Protein AF-A0A8T6F695-F1 (afdb_monomer_lite)

pLDDT: mean 92.46, std 3.46, range [80.75, 97.06]

Foldseek 3Di:
DDWDAWDQGFIWDDDPVFFTFGLVVLCVPPDDPGNVRVVVVCVVCVVVSVVSRVVSNVPDPHGTPVVIGD

Structure (mmCIF, N/CA/C/O backbone):
data_AF-A0A8T6F695-F1
#
_entry.id   AF-A0A8T6F695-F1
#
loop_
_atom_site.group_PDB
_atom_site.id
_atom_site.type_symbol
_atom_site.label_atom_id
_atom_site.label_alt_id
_atom_site.label_comp_id
_atom_site.label_asym_id
_atom_site.label_entity_id
_atom_site.label_seq_id
_atom_site.pdbx_PDB_ins_code
_atom_site.Cartn_x
_atom_site.Cartn_y
_atom_site.Cartn_z
_atom_site.occupancy
_atom_site.B_iso_or_equiv
_atom_site.auth_seq_id
_atom_site.auth_comp_id
_atom_site.auth_asym_id
_atom_site.auth_atom_id
_atom_site.pdbx_PDB_model_num
ATOM 1 N N . MET A 1 1 ? -0.574 -5.629 9.289 1.00 88.06 1 MET A N 1
ATOM 2 C CA . MET A 1 1 ? -0.503 -4.970 7.971 1.00 88.06 1 MET A CA 1
ATOM 3 C C . MET A 1 1 ? 0.917 -4.469 7.775 1.00 88.06 1 MET A C 1
ATOM 5 O O . MET A 1 1 ? 1.459 -3.909 8.720 1.00 88.06 1 MET A O 1
ATOM 9 N N . LYS A 1 2 ? 1.5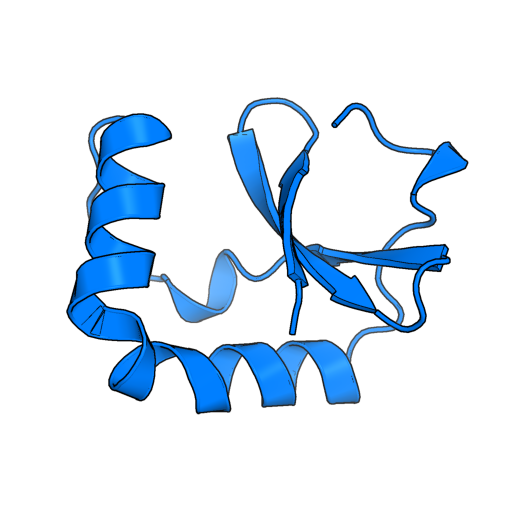34 -4.712 6.616 1.00 93.56 2 LYS A N 1
ATOM 10 C CA . LYS A 1 2 ? 2.839 -4.135 6.254 1.00 93.56 2 LYS A CA 1
ATOM 11 C C . LYS A 1 2 ? 2.590 -3.120 5.136 1.00 93.56 2 LYS A C 1
ATOM 13 O O . LYS A 1 2 ? 1.860 -3.444 4.206 1.00 93.56 2 LYS A O 1
ATOM 18 N N . ILE A 1 3 ? 3.151 -1.921 5.247 1.00 93.81 3 ILE A N 1
ATOM 19 C CA . ILE A 1 3 ? 2.964 -0.824 4.286 1.00 93.81 3 ILE A CA 1
ATOM 20 C C . ILE A 1 3 ? 4.318 -0.525 3.651 1.00 93.81 3 ILE A C 1
ATOM 22 O O . ILE A 1 3 ? 5.333 -0.530 4.349 1.00 93.81 3 ILE A O 1
ATOM 26 N N . GLY A 1 4 ? 4.337 -0.279 2.347 1.00 93.75 4 GLY A N 1
ATOM 27 C CA . GLY A 1 4 ? 5.546 0.060 1.611 1.00 93.75 4 GLY A CA 1
ATOM 28 C C . GLY A 1 4 ? 5.241 0.924 0.400 1.00 93.75 4 GLY A C 1
ATOM 29 O O . GLY A 1 4 ? 4.096 1.017 -0.035 1.00 93.75 4 GLY A O 1
ATOM 30 N N . PHE A 1 5 ? 6.278 1.559 -0.132 1.00 95.06 5 PHE A N 1
ATOM 31 C CA . PHE A 1 5 ? 6.203 2.173 -1.449 1.00 95.06 5 PHE A CA 1
ATOM 32 C C . PHE A 1 5 ? 6.646 1.170 -2.510 1.00 95.06 5 PHE A C 1
ATOM 34 O O . PHE A 1 5 ? 7.430 0.270 -2.223 1.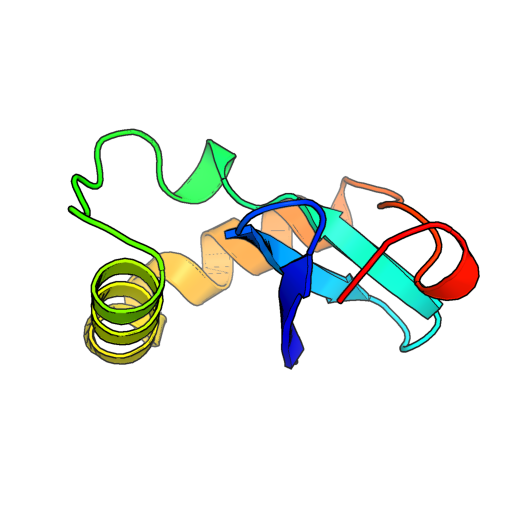00 95.06 5 PHE A O 1
ATOM 41 N N . PHE A 1 6 ? 6.130 1.324 -3.722 1.00 95.31 6 PHE A N 1
ATOM 42 C CA . PHE A 1 6 ? 6.585 0.593 -4.895 1.00 95.31 6 PHE A CA 1
ATOM 43 C C . PHE A 1 6 ? 6.426 1.460 -6.149 1.00 95.31 6 PHE A C 1
ATOM 45 O O . PHE A 1 6 ? 5.740 2.476 -6.105 1.00 95.31 6 PHE A O 1
ATOM 52 N N . ASN A 1 7 ? 7.089 1.084 -7.247 1.00 93.12 7 ASN A N 1
ATOM 53 C CA . ASN A 1 7 ? 6.972 1.690 -8.581 1.00 93.12 7 ASN A CA 1
ATOM 54 C C . ASN A 1 7 ? 6.866 3.228 -8.562 1.00 93.12 7 ASN A C 1
ATOM 56 O O . ASN A 1 7 ? 5.835 3.789 -8.911 1.00 93.12 7 ASN A O 1
ATOM 60 N N . ASP A 1 8 ? 7.948 3.901 -8.159 1.00 88.69 8 ASP A N 1
ATOM 61 C CA . ASP A 1 8 ? 8.026 5.372 -8.136 1.00 88.69 8 ASP A CA 1
ATOM 62 C C . ASP A 1 8 ? 7.078 6.039 -7.116 1.00 88.69 8 ASP A C 1
ATOM 64 O O . ASP A 1 8 ? 6.451 7.057 -7.397 1.00 88.69 8 ASP A O 1
ATOM 68 N N . TRP A 1 9 ? 7.081 5.517 -5.881 1.00 89.44 9 TRP A N 1
ATOM 69 C CA . TRP A 1 9 ? 6.401 6.077 -4.699 1.00 89.44 9 TRP A CA 1
ATOM 70 C C . TRP A 1 9 ? 4.887 5.850 -4.613 1.00 89.44 9 TRP A C 1
ATOM 72 O O . TRP A 1 9 ? 4.217 6.519 -3.822 1.00 89.44 9 TRP A O 1
ATOM 82 N N . THR A 1 10 ? 4.348 4.868 -5.333 1.00 92.12 10 THR A N 1
ATOM 83 C CA . THR A 1 10 ? 2.982 4.382 -5.104 1.00 92.12 10 THR A CA 1
ATOM 84 C C . THR A 1 10 ? 2.895 3.717 -3.739 1.00 92.12 10 THR A C 1
ATOM 86 O O . THR A 1 10 ? 3.713 2.857 -3.406 1.00 92.12 10 THR A O 1
ATOM 89 N N . LEU A 1 11 ? 1.927 4.127 -2.919 1.00 94.50 11 LEU A N 1
ATOM 90 C CA . LEU A 1 11 ? 1.735 3.542 -1.598 1.00 94.50 11 LEU A CA 1
ATOM 91 C C . LEU A 1 11 ? 0.967 2.230 -1.726 1.00 94.50 11 LEU A C 1
ATOM 93 O O . LEU A 1 11 ? -0.102 2.180 -2.328 1.00 94.50 11 LEU A O 1
ATOM 97 N N . GLY A 1 12 ? 1.485 1.180 -1.101 1.00 95.38 12 GLY A N 1
ATOM 98 C CA . GLY A 1 12 ? 0.832 -0.112 -1.095 1.00 95.38 12 GLY A CA 1
ATOM 99 C C . GLY A 1 12 ? 0.890 -0.836 0.237 1.00 95.38 12 GLY A C 1
ATOM 100 O O . GLY A 1 12 ? 1.706 -0.554 1.119 1.00 95.38 12 GLY A O 1
ATOM 101 N N . VAL A 1 13 ? 0.005 -1.815 0.366 1.00 96.50 13 VAL A N 1
ATOM 102 C CA . VAL A 1 13 ? -0.068 -2.722 1.506 1.00 96.50 13 VAL A CA 1
ATOM 103 C C . VAL A 1 13 ? 0.306 -4.125 1.060 1.00 96.50 13 VAL A C 1
ATOM 105 O O . VAL A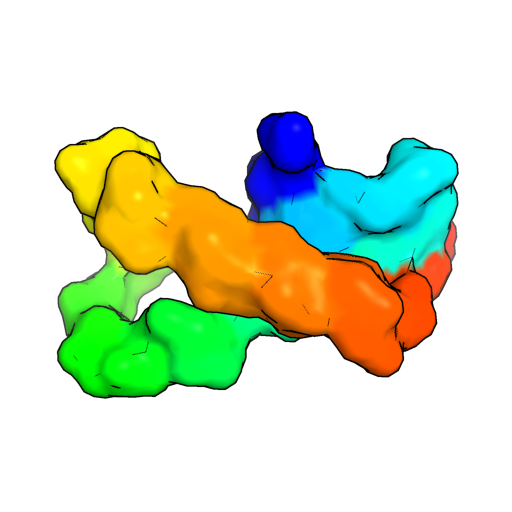 1 13 ? -0.242 -4.656 0.097 1.00 96.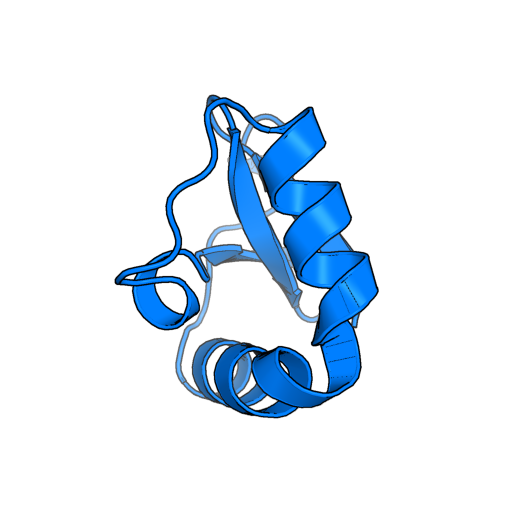50 13 VAL A O 1
ATOM 108 N N . VAL A 1 14 ? 1.237 -4.752 1.773 1.00 95.88 14 VAL A N 1
ATOM 109 C CA . VAL A 1 14 ? 1.652 -6.125 1.483 1.00 95.88 14 VAL A CA 1
ATOM 110 C C . VAL A 1 14 ? 0.593 -7.104 1.983 1.00 95.88 14 VAL A C 1
ATOM 112 O O . VAL A 1 14 ? 0.268 -7.145 3.175 1.00 95.88 14 VAL A O 1
ATOM 115 N N . LYS A 1 15 ? 0.109 -7.933 1.061 1.00 93.25 15 LYS A N 1
ATOM 116 C CA . LYS A 1 15 ? -0.859 -9.007 1.262 1.00 93.25 15 LYS A CA 1
ATOM 117 C C . LYS A 1 15 ? -0.150 -10.358 1.197 1.00 93.25 15 LYS A C 1
ATOM 119 O O . LYS A 1 15 ? 0.561 -10.658 0.236 1.00 93.25 15 LYS A O 1
ATOM 124 N N . ASN A 1 16 ? -0.356 -11.179 2.230 1.00 91.88 16 ASN A N 1
ATOM 125 C CA . ASN A 1 16 ? 0.162 -12.552 2.332 1.00 91.88 16 ASN A CA 1
ATOM 126 C C . ASN A 1 16 ? 1.667 -12.692 2.032 1.00 91.88 16 ASN A C 1
ATOM 128 O O . ASN A 1 16 ? 2.083 -13.716 1.499 1.00 91.88 16 ASN A O 1
ATOM 132 N N . ASP A 1 17 ? 2.466 -11.654 2.297 1.00 92.12 17 ASP A N 1
ATOM 133 C CA . ASP A 1 17 ? 3.914 -11.601 2.034 1.00 92.12 17 ASP A CA 1
ATOM 134 C C . ASP A 1 17 ? 4.347 -11.926 0.591 1.00 92.12 17 ASP A C 1
ATOM 136 O O . ASP A 1 17 ? 5.520 -12.178 0.329 1.00 92.12 17 ASP A O 1
ATOM 140 N N . THR A 1 18 ? 3.413 -11.890 -0.360 1.00 94.62 18 THR A N 1
ATOM 141 C CA . THR A 1 18 ? 3.638 -12.283 -1.761 1.00 94.62 18 THR A CA 1
ATOM 142 C C . THR A 1 18 ? 3.209 -11.205 -2.742 1.00 94.62 18 THR A C 1
ATOM 144 O O . THR A 1 18 ? 3.789 -11.108 -3.821 1.00 94.62 18 THR A O 1
ATOM 147 N N . HIS A 1 19 ? 2.228 -10.381 -2.370 1.00 96.50 19 HIS A N 1
ATOM 148 C CA . HIS A 1 19 ? 1.648 -9.349 -3.224 1.00 96.50 19 HIS A CA 1
ATOM 149 C C . HIS A 1 19 ? 1.638 -8.002 -2.507 1.00 96.50 19 HIS A C 1
ATOM 151 O O . HIS A 1 19 ? 1.622 -7.944 -1.279 1.00 96.50 19 HIS A O 1
ATOM 157 N N . ILE A 1 20 ? 1.624 -6.918 -3.273 1.00 97.06 20 ILE A N 1
ATOM 158 C CA . ILE A 1 20 ? 1.372 -5.564 -2.790 1.00 97.06 20 ILE A CA 1
ATOM 159 C C . ILE A 1 20 ? 0.117 -5.019 -3.468 1.00 97.06 20 ILE A C 1
ATOM 161 O O . ILE A 1 20 ? -0.068 -5.160 -4.673 1.00 97.06 20 ILE A O 1
ATOM 165 N N . VAL A 1 21 ? -0.776 -4.445 -2.675 1.00 96.94 21 VAL A N 1
ATOM 166 C CA . VAL A 1 21 ? -2.027 -3.840 -3.132 1.00 96.94 21 VAL A CA 1
ATOM 167 C C . VAL A 1 21 ? -1.836 -2.334 -3.136 1.00 96.94 21 VAL A C 1
ATOM 169 O O . VAL A 1 21 ? -1.451 -1.784 -2.107 1.00 96.94 21 VAL A O 1
ATOM 172 N N . ASP A 1 22 ? -2.095 -1.684 -4.269 1.00 95.50 22 ASP A N 1
ATOM 173 C CA . ASP A 1 22 ? -2.153 -0.224 -4.361 1.00 95.50 22 ASP A CA 1
ATOM 174 C C . ASP A 1 22 ? -3.301 0.302 -3.488 1.00 95.50 22 ASP A C 1
ATOM 176 O O . ASP A 1 22 ? -4.439 -0.156 -3.611 1.00 95.50 22 ASP A O 1
ATOM 180 N N . VAL A 1 23 ? -2.992 1.230 -2.581 1.00 94.38 23 VAL A N 1
ATOM 181 C CA . VAL A 1 23 ? -3.975 1.854 -1.685 1.00 94.38 23 VAL A CA 1
ATOM 182 C C . VAL A 1 23 ? -4.096 3.362 -1.891 1.00 94.38 23 VAL A C 1
ATOM 184 O O . VAL A 1 23 ? -4.680 4.048 -1.052 1.00 94.38 23 VAL A O 1
ATOM 187 N N . SER A 1 24 ? -3.577 3.896 -2.998 1.00 90.81 24 SER A N 1
ATOM 188 C CA . SER A 1 24 ? -3.674 5.319 -3.331 1.00 90.81 24 SER A CA 1
ATOM 189 C C . SER A 1 24 ? -5.122 5.816 -3.403 1.00 90.81 24 SER A C 1
ATOM 191 O O . SER A 1 24 ? -5.378 6.952 -3.013 1.00 90.81 24 SER A O 1
ATOM 193 N N . GLU A 1 25 ? -6.075 4.965 -3.795 1.00 90.00 25 GLU A N 1
ATOM 194 C CA . GLU A 1 25 ? -7.513 5.286 -3.797 1.00 90.00 25 GLU A CA 1
ATOM 195 C C . GLU A 1 25 ? -8.032 5.653 -2.395 1.00 90.00 25 GLU A C 1
ATOM 197 O O . GLU A 1 25 ? -8.792 6.602 -2.224 1.00 90.00 25 GLU A O 1
ATOM 202 N N . ALA A 1 26 ? -7.565 4.965 -1.348 1.00 90.25 26 ALA A N 1
ATOM 203 C CA . ALA A 1 26 ? -7.970 5.257 0.028 1.00 90.25 26 ALA A CA 1
ATOM 204 C C . ALA A 1 26 ? -7.378 6.568 0.579 1.00 90.25 26 ALA A C 1
ATOM 206 O O . ALA A 1 26 ? -7.728 6.980 1.685 1.00 90.25 26 ALA A O 1
ATOM 207 N N . LEU A 1 27 ? -6.481 7.213 -0.172 1.00 87.25 27 LEU A N 1
ATOM 208 C CA . LEU A 1 27 ? -5.869 8.498 0.156 1.00 87.25 27 LEU A CA 1
ATOM 209 C C . LEU A 1 27 ? -6.308 9.615 -0.799 1.00 87.25 27 LEU A C 1
ATOM 211 O O . LEU A 1 27 ? -5.701 10.688 -0.796 1.00 87.25 27 LEU A O 1
ATOM 215 N N . GLU A 1 28 ? -7.353 9.405 -1.606 1.00 84.81 28 GLU A N 1
ATOM 216 C CA . GLU A 1 28 ? -7.916 10.472 -2.433 1.00 84.81 28 GLU A CA 1
ATOM 217 C C . GLU A 1 28 ? -8.276 11.703 -1.580 1.00 84.81 28 GLU A C 1
ATOM 219 O O . GLU A 1 28 ? -8.952 11.617 -0.556 1.00 84.81 28 GLU A O 1
ATOM 224 N N . GLY A 1 29 ? -7.777 12.872 -1.993 1.00 82.75 29 GLY A N 1
ATOM 225 C CA . GLY A 1 29 ? -7.934 14.136 -1.262 1.00 82.75 29 GLY A CA 1
ATOM 226 C C . GLY A 1 29 ? -6.852 14.423 -0.213 1.00 82.75 29 GLY A C 1
ATOM 227 O O . GLY A 1 29 ? -6.791 15.542 0.297 1.00 82.75 29 GLY A O 1
ATOM 228 N N . VAL A 1 30 ? -5.957 13.473 0.082 1.00 84.38 30 VAL A N 1
ATOM 229 C CA . VAL A 1 30 ? -4.761 13.730 0.893 1.00 84.38 30 VAL A CA 1
ATOM 230 C C . VAL A 1 30 ? -3.682 14.351 0.009 1.00 84.38 30 VAL A C 1
ATOM 232 O O . VAL A 1 30 ? -3.187 13.738 -0.936 1.00 84.38 30 VAL A O 1
ATOM 235 N N . HIS A 1 31 ? -3.285 15.578 0.332 1.00 80.75 31 HIS A N 1
ATOM 236 C CA . HIS A 1 31 ? -2.193 16.257 -0.354 1.00 80.75 31 HIS A CA 1
ATOM 237 C C . HIS A 1 31 ? -0.890 16.056 0.417 1.00 80.75 31 HIS A C 1
ATOM 239 O O . HIS A 1 31 ? -0.727 16.578 1.515 1.00 80.75 31 HIS A O 1
ATOM 245 N N . ALA A 1 32 ? 0.039 15.312 -0.181 1.00 85.44 32 ALA A N 1
ATOM 246 C CA . ALA A 1 32 ? 1.414 15.199 0.285 1.00 85.44 32 ALA A CA 1
ATOM 247 C C . ALA A 1 32 ? 2.362 15.685 -0.816 1.00 85.44 32 ALA A C 1
ATOM 249 O O . ALA A 1 32 ? 2.199 15.337 -1.985 1.00 85.44 32 ALA A O 1
ATOM 250 N N . HIS A 1 33 ? 3.383 16.451 -0.450 1.00 84.81 33 HIS A N 1
ATOM 251 C CA . HIS A 1 33 ? 4.405 16.970 -1.359 1.00 84.81 33 HIS A CA 1
ATOM 252 C C . HIS A 1 33 ? 5.470 15.923 -1.733 1.00 84.81 33 HIS A C 1
ATOM 254 O O . HIS A 1 33 ? 6.339 16.191 -2.561 1.00 84.81 33 HIS A O 1
ATOM 260 N N . GLY A 1 34 ? 5.417 14.722 -1.146 1.00 89.19 34 GLY A N 1
ATOM 261 C CA . GLY A 1 34 ? 6.271 13.592 -1.510 1.00 89.19 34 GLY A CA 1
ATOM 262 C C . GLY A 1 34 ? 6.107 12.383 -0.587 1.00 89.19 34 GLY A C 1
ATOM 263 O O . GLY A 1 34 ? 5.395 12.436 0.415 1.00 89.19 34 GLY A O 1
ATOM 264 N N . ALA A 1 35 ? 6.819 11.295 -0.892 1.00 89.50 35 ALA A N 1
ATOM 265 C CA . ALA A 1 35 ? 6.705 10.015 -0.181 1.00 89.50 35 ALA A CA 1
ATOM 266 C C . ALA A 1 35 ? 6.979 10.110 1.331 1.00 89.50 35 ALA A C 1
ATOM 268 O O . ALA A 1 35 ? 6.310 9.468 2.137 1.00 89.50 35 ALA A O 1
ATOM 269 N N . GLN A 1 36 ? 7.942 10.947 1.729 1.00 91.25 36 GLN A N 1
ATOM 270 C CA . GLN A 1 36 ? 8.292 11.168 3.138 1.00 91.25 36 GLN A CA 1
ATOM 271 C C . GLN A 1 36 ? 7.168 11.845 3.924 1.00 91.25 36 GLN A C 1
ATOM 273 O O . GLN A 1 36 ? 6.954 11.541 5.094 1.00 91.25 36 GLN A O 1
ATOM 278 N N . GLU A 1 37 ? 6.454 12.777 3.302 1.00 92.81 37 GLU A N 1
ATOM 279 C CA . GLU A 1 37 ? 5.290 13.401 3.923 1.00 92.81 37 GLU A CA 1
ATOM 280 C C . GLU A 1 37 ? 4.097 12.451 3.903 1.00 92.81 37 GLU A C 1
ATOM 282 O O . GLU A 1 37 ? 3.428 12.299 4.920 1.00 92.81 37 GLU A O 1
ATOM 287 N N . MET A 1 38 ? 3.904 11.729 2.797 1.00 92.25 38 MET A N 1
ATOM 288 C CA . MET A 1 38 ? 2.845 10.735 2.668 1.00 92.25 38 MET A CA 1
ATOM 289 C C . MET A 1 38 ? 2.928 9.684 3.778 1.00 92.25 38 MET A C 1
ATOM 291 O O . MET A 1 38 ? 1.951 9.447 4.482 1.00 92.25 38 MET A O 1
ATOM 295 N N . ILE A 1 39 ? 4.108 9.097 4.005 1.00 91.88 39 ILE A N 1
ATOM 296 C CA . ILE A 1 39 ? 4.259 8.081 5.051 1.00 91.88 39 ILE A CA 1
ATOM 297 C C . ILE A 1 39 ? 4.078 8.668 6.452 1.00 91.88 39 ILE A C 1
ATOM 299 O O . ILE A 1 39 ? 3.514 8.004 7.318 1.00 91.88 39 ILE A O 1
ATOM 303 N N . LYS A 1 40 ? 4.492 9.923 6.681 1.00 93.94 40 LYS A N 1
ATOM 304 C CA . LYS A 1 40 ? 4.231 10.615 7.950 1.00 93.94 40 LYS A CA 1
ATOM 305 C C . LYS A 1 40 ? 2.735 10.782 8.181 1.00 93.94 40 LYS A C 1
ATOM 307 O O . LYS A 1 40 ? 2.275 10.431 9.259 1.00 93.94 40 LYS A O 1
ATOM 312 N N . LEU A 1 41 ? 1.985 11.246 7.182 1.00 92.31 41 LEU A N 1
ATOM 313 C CA . LEU A 1 41 ? 0.531 11.397 7.271 1.00 92.31 41 LEU A CA 1
ATOM 314 C C . LEU A 1 41 ? -0.150 10.053 7.546 1.00 92.31 41 LEU A C 1
ATOM 316 O O . LEU A 1 41 ? -0.963 9.958 8.462 1.00 92.31 41 LEU A O 1
ATOM 320 N N . VAL A 1 42 ? 0.242 8.998 6.828 1.00 93.00 42 VAL A N 1
ATOM 321 C CA . VAL A 1 42 ? -0.280 7.639 7.040 1.00 93.00 42 VAL A CA 1
ATOM 322 C C . VAL A 1 42 ? -0.001 7.147 8.458 1.00 93.00 42 VAL A C 1
ATOM 324 O O . VAL A 1 42 ? -0.895 6.597 9.089 1.00 93.00 42 VAL A O 1
ATOM 327 N N . ILE A 1 43 ? 1.207 7.360 8.988 1.00 92.75 43 ILE A N 1
ATOM 328 C CA . ILE A 1 43 ? 1.553 6.967 10.362 1.00 92.75 43 ILE A CA 1
ATOM 329 C C . ILE A 1 43 ? 0.762 7.800 11.380 1.00 92.75 43 ILE A C 1
ATOM 331 O O . ILE A 1 43 ? 0.200 7.246 12.322 1.00 92.75 43 ILE A O 1
ATOM 335 N N . SER A 1 44 ? 0.686 9.120 11.192 1.00 94.31 44 SER A N 1
ATOM 336 C CA . SER A 1 44 ? -0.021 10.040 12.092 1.00 94.31 44 SER A CA 1
ATOM 337 C C . SER A 1 44 ? -1.529 9.794 12.139 1.00 94.31 44 SER A C 1
ATOM 339 O O . SER A 1 44 ? -2.146 10.006 13.180 1.00 94.31 44 SER A O 1
ATOM 341 N N . HIS A 1 45 ? -2.112 9.322 11.039 1.00 92.31 45 HIS A N 1
ATOM 342 C CA . HIS A 1 45 ? -3.544 9.063 10.898 1.00 92.31 45 HIS A CA 1
ATOM 343 C C . HIS A 1 45 ? -3.854 7.574 10.699 1.00 92.31 45 HIS A C 1
ATOM 345 O O . HIS A 1 45 ? -4.898 7.238 10.142 1.00 92.31 45 HIS A O 1
ATOM 351 N N . PHE A 1 46 ? -2.978 6.674 11.168 1.00 92.19 46 PHE A N 1
ATOM 352 C CA . PHE A 1 46 ? -3.072 5.241 10.868 1.00 92.19 46 PHE A CA 1
ATOM 353 C C . PHE A 1 46 ? -4.434 4.642 11.233 1.00 92.19 46 PHE A C 1
ATOM 355 O O . PHE A 1 46 ? -5.019 3.924 10.429 1.00 92.19 46 PHE A O 1
ATOM 362 N N . GLU A 1 47 ? -4.989 5.004 12.392 1.00 93.25 47 GLU A N 1
ATOM 363 C CA . GLU A 1 47 ? -6.311 4.536 12.835 1.00 93.25 47 GLU A CA 1
ATOM 364 C C . GLU A 1 47 ? -7.444 4.905 11.863 1.00 93.25 47 GLU A C 1
ATOM 366 O O . GLU A 1 47 ? -8.420 4.173 11.744 1.00 93.25 47 GLU A O 1
ATOM 371 N N . GLN A 1 48 ? -7.313 6.014 11.133 1.00 91.38 48 GLN A N 1
ATOM 372 C CA . GLN A 1 48 ? -8.322 6.477 10.176 1.00 91.38 48 GLN A CA 1
ATOM 373 C C . GLN A 1 48 ? -8.201 5.760 8.825 1.00 91.38 48 GLN A C 1
ATOM 375 O O . GLN A 1 48 ? -9.207 5.516 8.163 1.00 91.38 48 GLN A O 1
ATOM 380 N N . VAL A 1 49 ? -6.977 5.405 8.420 1.00 92.44 49 VAL A N 1
ATOM 381 C CA . VAL A 1 49 ? -6.696 4.784 7.112 1.00 92.44 49 VAL A CA 1
ATOM 382 C C . VAL A 1 49 ? -6.621 3.256 7.165 1.00 92.44 49 VAL A C 1
ATOM 384 O O . VAL A 1 49 ? -6.734 2.602 6.131 1.00 92.44 49 VAL A O 1
ATOM 387 N N . ARG A 1 50 ? -6.492 2.664 8.360 1.00 93.62 50 ARG A N 1
ATOM 388 C CA . ARG A 1 50 ? -6.373 1.213 8.573 1.00 93.62 50 ARG A CA 1
ATOM 389 C C . ARG A 1 50 ? -7.532 0.430 7.962 1.00 93.62 50 ARG A C 1
ATOM 391 O O . ARG A 1 50 ? -7.296 -0.535 7.236 1.00 93.62 50 ARG A O 1
ATOM 398 N N . ASP A 1 51 ? -8.764 0.833 8.252 1.00 94.88 51 ASP A N 1
ATOM 399 C CA . ASP A 1 51 ? -9.958 0.127 7.781 1.00 94.88 51 ASP A CA 1
ATOM 400 C C . ASP A 1 51 ? -10.164 0.278 6.260 1.00 94.88 51 ASP A C 1
ATOM 402 O O . ASP A 1 51 ? -10.387 -0.740 5.598 1.00 94.88 51 ASP A O 1
ATOM 406 N N . PRO A 1 52 ? -10.041 1.484 5.662 1.00 94.06 52 PRO A N 1
ATOM 407 C CA . PRO A 1 52 ? -10.004 1.644 4.207 1.00 94.06 52 PRO A CA 1
ATOM 408 C C . PRO A 1 52 ? -8.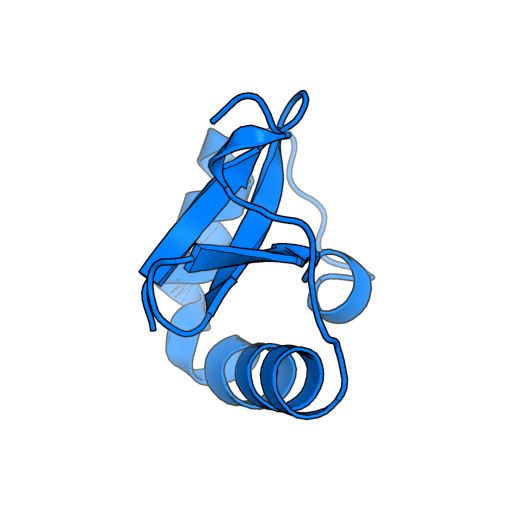936 0.784 3.517 1.00 94.06 52 PRO A C 1
ATOM 410 O O . PRO A 1 52 ? -9.237 0.091 2.546 1.00 94.06 52 PRO A O 1
ATOM 413 N N . PHE A 1 53 ? -7.707 0.760 4.042 1.00 95.06 53 PHE A N 1
ATOM 414 C CA . PHE A 1 53 ? -6.616 -0.040 3.479 1.00 95.06 53 PHE A CA 1
ATOM 415 C C . PHE A 1 53 ? -6.900 -1.538 3.551 1.00 95.06 53 PHE A C 1
ATOM 417 O O . PHE A 1 53 ? -6.637 -2.264 2.591 1.00 95.06 53 PHE A O 1
ATOM 424 N N . GLN A 1 54 ? -7.457 -2.011 4.669 1.00 94.12 54 GLN A N 1
ATOM 425 C CA . GLN A 1 54 ? -7.814 -3.418 4.814 1.00 94.12 54 GLN A CA 1
ATOM 426 C C . GLN A 1 54 ? -8.917 -3.811 3.828 1.00 94.12 54 GLN A C 1
ATOM 428 O O . GLN A 1 54 ? -8.784 -4.832 3.164 1.00 94.12 54 GLN A O 1
ATOM 433 N N . LYS A 1 55 ? -9.946 -2.971 3.653 1.00 94.56 55 LYS A N 1
ATOM 434 C CA . LYS A 1 55 ? -11.004 -3.212 2.659 1.00 94.56 55 LYS A CA 1
ATOM 435 C C . LYS A 1 55 ? -10.439 -3.350 1.248 1.00 94.56 55 LYS A C 1
ATOM 437 O O . LYS A 1 55 ? -10.804 -4.292 0.553 1.00 94.56 55 LYS A O 1
ATOM 442 N N . LEU A 1 56 ? -9.523 -2.463 0.848 1.00 94.25 56 LEU A N 1
ATOM 443 C CA . LEU A 1 56 ? -8.845 -2.560 -0.450 1.00 94.25 56 LEU A CA 1
ATOM 444 C C . LEU A 1 56 ? -8.032 -3.855 -0.574 1.00 94.25 56 LEU A C 1
ATOM 446 O O . LEU A 1 56 ? -8.080 -4.518 -1.608 1.00 94.25 56 LEU A O 1
ATOM 450 N N . CYS A 1 57 ? -7.341 -4.267 0.490 1.00 94.00 57 CYS A N 1
ATOM 451 C CA . CYS A 1 57 ? -6.612 -5.537 0.507 1.00 94.00 57 CYS A CA 1
ATOM 452 C C . CYS A 1 57 ? -7.522 -6.762 0.406 1.00 94.00 57 CYS A C 1
ATOM 454 O O . CYS A 1 57 ? -7.115 -7.774 -0.166 1.00 94.00 57 CYS A O 1
ATOM 456 N N . ASP A 1 58 ? -8.725 -6.700 0.967 1.00 93.50 58 ASP A N 1
ATOM 457 C CA . ASP A 1 58 ? -9.661 -7.821 0.959 1.00 93.50 58 ASP A CA 1
ATOM 458 C C . ASP A 1 58 ? -10.273 -8.023 -0.434 1.00 93.50 58 ASP A C 1
ATOM 460 O O . ASP A 1 58 ? -10.458 -9.165 -0.855 1.00 93.50 58 ASP A O 1
ATOM 464 N N . VAL A 1 59 ? -10.521 -6.935 -1.176 1.00 94.00 59 VAL A N 1
ATOM 465 C CA . VAL A 1 59 ? -11.134 -6.986 -2.517 1.00 94.00 59 VAL A CA 1
ATOM 466 C C . VAL A 1 59 ? -10.126 -7.094 -3.662 1.00 94.00 59 VAL A C 1
ATOM 468 O O . VAL A 1 59 ? -10.458 -7.646 -4.706 1.00 94.00 59 VAL A O 1
ATOM 471 N N . SER A 1 60 ? -8.904 -6.584 -3.489 1.00 93.12 60 SER A N 1
ATOM 472 C CA . SER A 1 60 ? -7.878 -6.580 -4.536 1.00 93.12 60 SER A CA 1
ATOM 473 C C . SER A 1 60 ? -6.953 -7.792 -4.433 1.00 93.12 60 SER A C 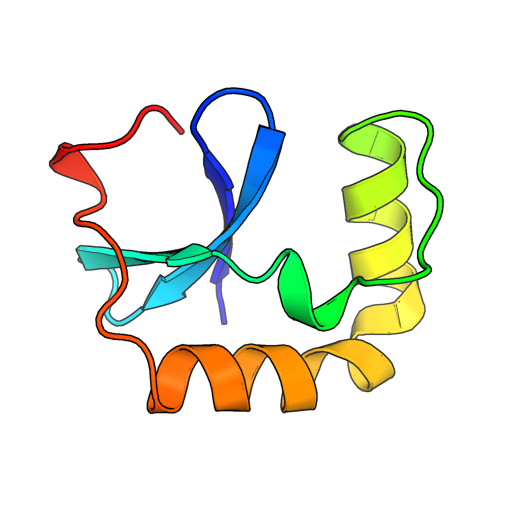1
ATOM 475 O O . SER A 1 60 ? -6.514 -8.183 -3.347 1.00 93.12 60 SER A O 1
ATOM 477 N N . GLU A 1 61 ? -6.606 -8.390 -5.572 1.00 91.56 61 GLU A N 1
ATOM 478 C CA . GLU A 1 61 ? -5.560 -9.421 -5.636 1.00 91.56 61 GLU A CA 1
ATOM 479 C C . GLU A 1 61 ? -4.158 -8.821 -5.431 1.00 91.56 61 GLU A C 1
ATOM 481 O O . GLU A 1 61 ? -3.278 -9.483 -4.877 1.00 91.56 61 GLU A O 1
ATOM 486 N N . GLY A 1 62 ? -3.978 -7.542 -5.778 1.00 93.81 62 GLY A N 1
ATOM 487 C CA . GLY A 1 62 ? -2.681 -6.870 -5.778 1.00 93.81 62 GLY A CA 1
ATOM 488 C C . GLY A 1 62 ? -1.759 -7.352 -6.899 1.00 93.81 62 GLY A C 1
ATOM 489 O O . GLY A 1 62 ? -2.138 -8.138 -7.763 1.00 93.81 62 GLY A O 1
ATOM 490 N N . VAL A 1 63 ? -0.520 -6.868 -6.885 1.00 96.19 63 VAL A N 1
ATOM 491 C CA . VAL A 1 63 ? 0.539 -7.261 -7.823 1.00 96.19 63 VAL A CA 1
ATOM 492 C C . VAL A 1 63 ? 1.638 -8.038 -7.093 1.00 96.19 63 VAL A C 1
ATOM 494 O O . VAL A 1 63 ? 1.960 -7.694 -5.954 1.00 96.19 63 VAL A O 1
ATOM 497 N N . PRO A 1 64 ? 2.234 -9.085 -7.695 1.00 96.81 64 PRO A N 1
ATOM 498 C CA . PRO A 1 64 ? 3.307 -9.841 -7.054 1.00 96.81 64 PRO A CA 1
ATOM 499 C C . PRO A 1 64 ? 4.483 -8.944 -6.660 1.00 96.81 64 PRO A C 1
ATOM 501 O O . PRO A 1 64 ? 4.980 -8.176 -7.486 1.00 96.81 64 PRO A O 1
ATOM 504 N N . LEU A 1 65 ? 5.001 -9.100 -5.440 1.00 95.62 65 LEU A N 1
ATOM 505 C CA . LEU A 1 65 ? 6.168 -8.351 -4.951 1.00 95.62 65 LEU A CA 1
ATOM 506 C C . LEU A 1 65 ? 7.396 -8.529 -5.854 1.00 95.62 65 LEU A C 1
ATOM 508 O O . LEU A 1 65 ? 8.180 -7.605 -6.024 1.00 95.62 65 LEU A O 1
ATOM 512 N N . SER A 1 66 ? 7.544 -9.701 -6.473 1.00 96.19 66 SER A N 1
ATOM 513 C CA . SER A 1 66 ? 8.629 -9.996 -7.415 1.00 96.19 66 SER A CA 1
ATOM 514 C C . SER A 1 66 ? 8.520 -9.254 -8.752 1.00 96.19 66 SER A C 1
ATOM 516 O O . SER A 1 66 ? 9.472 -9.271 -9.525 1.00 96.19 66 SER A O 1
ATOM 518 N N . SER A 1 67 ? 7.362 -8.661 -9.056 1.00 95.69 67 SER A N 1
ATOM 519 C CA . SER A 1 67 ? 7.102 -7.933 -10.308 1.00 95.69 67 SER A CA 1
ATOM 520 C C . SER A 1 67 ? 7.168 -6.413 -10.169 1.00 95.69 67 SER A C 1
ATOM 522 O O . SER A 1 67 ? 7.032 -5.708 -11.167 1.00 95.69 67 SER A O 1
ATOM 524 N N . VAL A 1 68 ? 7.383 -5.901 -8.957 1.00 95.06 68 VAL A N 1
ATOM 525 C CA . VAL A 1 68 ? 7.448 -4.463 -8.682 1.00 95.06 68 VAL A CA 1
ATOM 526 C C . VAL A 1 68 ? 8.820 -4.064 -8.162 1.00 95.06 68 VAL A C 1
ATOM 528 O O . VAL A 1 68 ? 9.572 -4.881 -7.630 1.00 95.06 68 VAL A O 1
ATOM 531 N N . ARG A 1 69 ? 9.140 -2.777 -8.288 1.00 93.75 69 ARG A N 1
ATOM 532 C CA . ARG A 1 69 ? 10.309 -2.182 -7.641 1.00 93.75 69 ARG A CA 1
ATOM 533 C C . ARG A 1 69 ? 9.873 -1.575 -6.312 1.00 93.75 69 ARG A C 1
ATOM 535 O O . ARG A 1 69 ? 9.104 -0.620 -6.334 1.00 93.75 69 ARG A O 1
ATOM 542 N N . ILE A 1 70 ? 10.347 -2.131 -5.200 1.00 88.69 70 ILE A N 1
ATOM 543 C CA . ILE A 1 70 ? 10.149 -1.588 -3.843 1.00 88.69 70 ILE A CA 1
ATOM 544 C C . ILE A 1 70 ? 11.103 -0.413 -3.612 1.00 88.69 70 ILE A C 1
ATOM 546 O O . ILE A 1 70 ? 12.276 -0.533 -4.036 1.00 88.69 70 ILE A O 1
#

Sequence (70 aa):
MKIGFFNDWTLGVVKNDTHIVDVSEALEGVHAHGAQEMIKLVISHFEQVRDPFQKLCDVSEGVPLSSVRI

Radius of gyration: 11.32 Å; chains: 1; bounding box: 21×30×23 Å

Secondary structure (DSSP, 8-state):
-EEEEETTTEEEEEETTTEEEE-GGGGTT---SSHHHHHHHHHHTHHHHHHHHHHHHHH---EEGGGS--